Protein AF-A0A9E5YRW7-F1 (afdb_monomer)

Radius of gyration: 14.59 Å; Cα contacts (8 Å, |Δi|>4): 82; chains: 1; bounding box: 37×19×41 Å

Nearest PDB structures (foldseek):
  5fii-assembly1_C  TM=7.457E-01  e=3.513E-02  Homo sapiens
  1u8s-assembly1_B  TM=7.144E-01  e=5.753E-02  Vibrio cholerae
  6xu7-assembly1_CX  TM=6.597E-01  e=4.139E-01  Drosophila melanogaster
  6dzs-assembly1_A  TM=5.804E-01  e=1.857E-01  Mycolicibacterium hassiacum DSM 44199
  6dzs-assembly1_B  TM=5.220E-01  e=1.134E-01  Mycolicibacterium hassiacum DSM 44199

Structure (mmCIF, N/CA/C/O backbone):
data_AF-A0A9E5YRW7-F1
#
_entry.id   AF-A0A9E5YRW7-F1
#
loop_
_atom_site.group_PDB
_atom_site.id
_atom_site.type_symbol
_atom_site.label_atom_id
_atom_site.label_alt_id
_atom_site.label_comp_id
_atom_site.label_asym_id
_atom_site.label_entity_id
_atom_site.label_seq_id
_atom_site.pdbx_PDB_ins_code
_atom_site.Cartn_x
_atom_site.Cartn_y
_atom_site.Cartn_z
_atom_site.occupancy
_atom_site.B_iso_or_equiv
_atom_site.auth_seq_id
_atom_site.auth_comp_id
_atom_site.auth_asym_id
_atom_site.auth_atom_id
_atom_site.pdbx_PDB_model_num
ATOM 1 N N . MET A 1 1 ? -10.965 -7.006 8.951 1.00 84.12 1 MET A N 1
ATOM 2 C CA . MET A 1 1 ? -9.807 -6.737 8.062 1.00 84.12 1 MET A CA 1
ATOM 3 C C . MET A 1 1 ? -10.200 -6.457 6.607 1.00 84.12 1 MET A C 1
ATOM 5 O O . MET A 1 1 ? -10.920 -7.242 5.999 1.00 84.12 1 MET A O 1
ATOM 9 N N . LYS A 1 2 ? -9.721 -5.336 6.053 1.00 89.75 2 LYS A N 1
ATOM 10 C CA . LYS A 1 2 ? -9.821 -4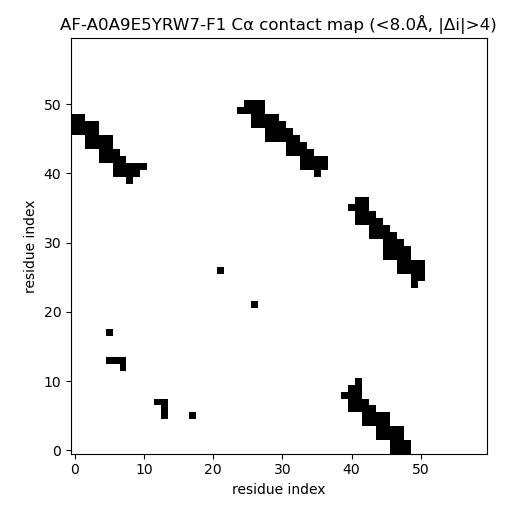.942 4.634 1.00 89.75 2 LYS A CA 1
ATOM 11 C C . LYS A 1 2 ? -8.416 -4.794 4.042 1.00 89.75 2 LYS A C 1
ATOM 13 O O . LYS A 1 2 ? -7.458 -4.646 4.795 1.00 89.75 2 LYS A O 1
ATOM 18 N N . VAL A 1 3 ? -8.295 -4.814 2.714 1.00 91.75 3 VAL A N 1
ATOM 19 C CA . VAL A 1 3 ? -7.033 -4.554 2.002 1.00 91.75 3 VAL A CA 1
ATOM 20 C C . VAL A 1 3 ? -7.209 -3.404 1.015 1.00 91.75 3 VAL A C 1
ATOM 22 O O . VAL A 1 3 ? -8.218 -3.341 0.312 1.00 91.75 3 VAL A O 1
ATOM 25 N N . LYS A 1 4 ? -6.235 -2.494 0.964 1.00 92.19 4 LYS A N 1
ATOM 26 C CA . LYS A 1 4 ? -6.111 -1.473 -0.080 1.00 92.19 4 LYS A CA 1
ATOM 27 C C . LYS A 1 4 ? -4.790 -1.665 -0.811 1.00 92.19 4 LYS A C 1
ATOM 29 O O . LYS A 1 4 ? -3.765 -1.915 -0.182 1.00 92.19 4 LYS A O 1
ATOM 34 N N . ILE A 1 5 ? -4.837 -1.574 -2.135 1.00 93.44 5 ILE A N 1
ATOM 35 C CA . ILE A 1 5 ? -3.681 -1.777 -3.005 1.00 93.44 5 ILE A CA 1
ATOM 36 C C . ILE A 1 5 ? -3.304 -0.433 -3.616 1.00 93.44 5 ILE A C 1
ATOM 38 O O . ILE A 1 5 ? -4.138 0.228 -4.229 1.00 93.44 5 ILE A O 1
ATOM 42 N N . PHE A 1 6 ? -2.041 -0.069 -3.455 1.00 92.06 6 PHE A N 1
ATOM 43 C CA . PHE A 1 6 ? -1.408 1.082 -4.077 1.00 92.06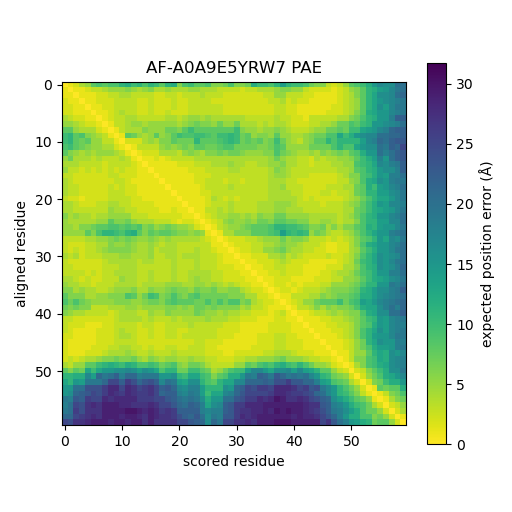 6 PHE A CA 1
ATOM 44 C C . PHE A 1 6 ? -0.445 0.581 -5.141 1.00 92.06 6 PHE A C 1
ATOM 46 O O . PHE A 1 6 ? 0.252 -0.414 -4.926 1.00 92.06 6 PHE A O 1
ATOM 53 N N . ARG A 1 7 ? -0.393 1.264 -6.283 1.00 90.56 7 ARG A N 1
ATOM 54 C CA . ARG A 1 7 ? 0.512 0.916 -7.376 1.00 90.56 7 ARG A CA 1
ATOM 55 C C . ARG A 1 7 ? 1.091 2.176 -7.988 1.00 90.56 7 ARG A C 1
ATOM 57 O O . ARG A 1 7 ? 0.341 3.063 -8.377 1.00 90.56 7 ARG A O 1
ATOM 64 N N . SER A 1 8 ? 2.410 2.224 -8.117 1.00 87.75 8 SER A N 1
ATOM 65 C CA . SER A 1 8 ? 3.095 3.357 -8.729 1.00 87.75 8 SER A CA 1
ATOM 66 C C . SER A 1 8 ? 4.407 2.920 -9.380 1.00 87.75 8 SER A C 1
ATOM 68 O O . SER A 1 8 ? 5.137 2.121 -8.788 1.00 87.75 8 SER A O 1
ATOM 70 N N . PRO A 1 9 ? 4.756 3.475 -10.553 1.00 84.06 9 PRO A N 1
ATOM 71 C CA . PRO A 1 9 ? 6.104 3.358 -11.108 1.00 84.06 9 PRO A CA 1
ATOM 72 C C . PRO A 1 9 ? 7.138 4.183 -10.320 1.00 84.06 9 PRO A C 1
ATOM 74 O O . PRO A 1 9 ? 8.335 4.026 -10.526 1.00 84.06 9 PRO A O 1
ATOM 77 N N . GLN A 1 10 ? 6.700 5.086 -9.434 1.00 82.25 10 GLN A N 1
ATOM 78 C CA . GLN A 1 10 ? 7.569 5.999 -8.691 1.00 82.25 10 GLN A CA 1
ATOM 79 C C . GLN A 1 10 ? 7.361 5.845 -7.180 1.00 82.25 10 GLN A C 1
ATOM 81 O O . GLN A 1 10 ? 6.290 6.165 -6.653 1.00 82.25 10 GLN A O 1
ATOM 86 N N . TYR A 1 11 ? 8.410 5.398 -6.483 1.00 74.06 11 TYR A N 1
ATOM 87 C CA . TYR A 1 11 ? 8.383 5.125 -5.041 1.00 74.06 11 TYR A CA 1
ATOM 88 C C . TYR A 1 11 ? 8.004 6.364 -4.214 1.00 74.06 11 TYR A C 1
ATOM 90 O O . TYR A 1 11 ? 7.145 6.291 -3.346 1.00 74.06 11 TYR A O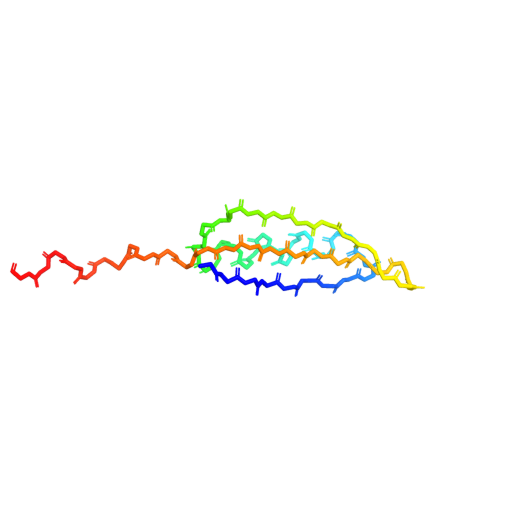 1
ATOM 98 N N . GLY A 1 12 ? 8.559 7.540 -4.523 1.00 76.75 12 GLY A N 1
ATOM 99 C CA . GLY A 1 12 ? 8.275 8.753 -3.740 1.00 76.75 12 GLY A CA 1
ATOM 100 C C . GLY A 1 12 ? 6.799 9.180 -3.745 1.00 76.75 12 GLY A C 1
ATOM 101 O O . GLY A 1 12 ? 6.309 9.738 -2.766 1.00 76.75 12 GLY A O 1
ATOM 102 N N . TYR A 1 13 ? 6.060 8.885 -4.820 1.00 82.50 13 TYR A N 1
ATOM 103 C CA . TYR A 1 13 ? 4.640 9.235 -4.920 1.00 82.50 13 TYR A CA 1
ATOM 104 C C . TYR A 1 13 ? 3.752 8.294 -4.104 1.00 82.50 13 TYR A C 1
ATOM 106 O O . TYR A 1 13 ? 2.787 8.743 -3.488 1.00 82.50 13 TYR A O 1
ATOM 114 N N . ILE A 1 14 ? 4.098 7.004 -4.058 1.00 87.69 14 ILE A N 1
ATOM 115 C CA . ILE A 1 14 ? 3.263 5.989 -3.410 1.00 87.69 14 ILE A CA 1
ATOM 116 C C . ILE A 1 14 ? 3.283 6.118 -1.886 1.00 87.69 14 ILE A C 1
ATOM 118 O O . ILE A 1 14 ? 2.250 5.962 -1.245 1.00 87.69 14 ILE A O 1
ATOM 122 N N . GLU A 1 15 ? 4.427 6.481 -1.305 1.00 85.94 15 GLU A N 1
ATOM 123 C CA . GLU A 1 15 ? 4.568 6.672 0.139 1.00 85.94 15 GLU A CA 1
ATOM 124 C C . GLU A 1 15 ? 3.728 7.859 0.621 1.00 85.94 15 GLU A C 1
ATOM 126 O O . GLU A 1 15 ? 2.994 7.754 1.605 1.00 85.94 15 GLU A O 1
ATOM 131 N N . LYS A 1 16 ? 3.768 8.975 -0.117 1.00 88.75 16 LYS A N 1
ATOM 132 C CA . LYS A 1 16 ? 2.953 10.156 0.184 1.00 88.75 16 LYS A CA 1
ATOM 133 C C . LYS A 1 16 ? 1.457 9.853 0.087 1.00 88.75 16 LYS A C 1
ATOM 135 O O . LYS A 1 16 ? 0.697 10.271 0.956 1.00 88.75 16 LYS A O 1
ATOM 140 N N . GLU A 1 17 ? 1.035 9.120 -0.941 1.00 90.69 17 GLU A N 1
ATOM 141 C CA . GLU A 1 17 ? -0.369 8.737 -1.124 1.00 90.69 17 GLU A CA 1
ATOM 142 C C . GLU A 1 17 ? -0.868 7.829 0.010 1.00 90.69 17 GLU A C 1
ATOM 144 O O . GLU A 1 17 ? -1.954 8.049 0.550 1.00 90.69 17 GLU A O 1
ATOM 149 N N . ILE A 1 18 ? -0.051 6.854 0.419 1.00 90.69 18 ILE A N 1
ATOM 150 C CA . ILE A 1 18 ? -0.359 5.955 1.535 1.00 90.69 18 ILE A CA 1
ATOM 151 C C . ILE A 1 18 ? -0.487 6.744 2.839 1.00 90.69 18 ILE A C 1
ATOM 153 O O . ILE A 1 18 ? -1.493 6.599 3.533 1.00 90.69 18 ILE A O 1
ATOM 157 N N . ASN A 1 19 ? 0.482 7.609 3.150 1.00 87.94 19 ASN A N 1
ATOM 158 C CA . ASN A 1 19 ? 0.478 8.413 4.374 1.00 87.94 19 ASN A CA 1
ATOM 159 C C . ASN A 1 19 ? -0.724 9.364 4.445 1.00 87.94 19 ASN A C 1
ATOM 161 O O . ASN A 1 19 ? -1.390 9.432 5.480 1.00 87.94 19 ASN A O 1
ATOM 165 N N . ASN A 1 20 ? -1.048 10.043 3.341 1.00 90.69 20 ASN A N 1
ATOM 166 C CA . ASN A 1 20 ? -2.238 10.891 3.262 1.00 90.69 20 ASN A CA 1
ATOM 167 C C . ASN A 1 20 ? -3.512 10.071 3.501 1.00 90.69 20 ASN A C 1
ATOM 169 O O . ASN A 1 20 ? -4.339 10.438 4.333 1.00 90.69 20 ASN A O 1
ATOM 173 N N . TRP A 1 21 ? -3.637 8.917 2.840 1.00 90.31 21 TRP A N 1
ATOM 174 C CA . TRP A 1 21 ? -4.797 8.048 3.006 1.00 90.31 21 TRP A CA 1
ATOM 175 C C . TRP A 1 21 ? -4.955 7.543 4.449 1.00 90.31 21 TRP A C 1
ATOM 177 O O . TRP A 1 21 ? -6.071 7.557 4.975 1.00 90.31 21 TRP A O 1
ATOM 187 N N . ILE A 1 22 ? -3.863 7.137 5.106 1.00 87.75 22 ILE A N 1
ATOM 188 C CA . ILE A 1 22 ? -3.879 6.697 6.510 1.00 87.75 22 ILE A CA 1
ATOM 189 C C . ILE A 1 22 ? -4.348 7.829 7.428 1.00 87.75 22 ILE A C 1
ATOM 191 O O . ILE A 1 2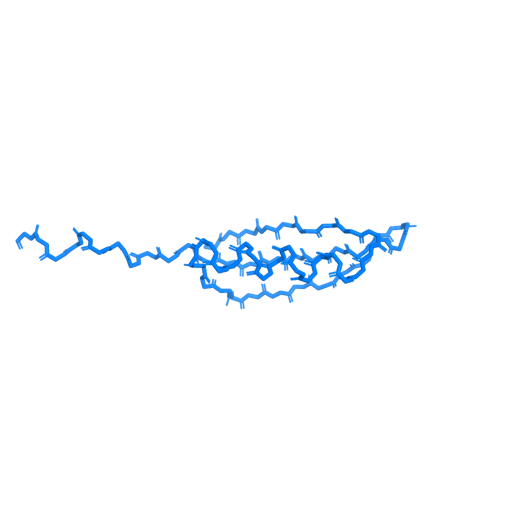2 ? -5.218 7.613 8.274 1.00 87.75 22 ILE A O 1
ATOM 195 N N . SER A 1 23 ? -3.800 9.033 7.234 1.00 85.38 23 SER A N 1
ATOM 196 C CA . SER A 1 23 ? -4.117 10.211 8.045 1.00 85.38 23 SER A CA 1
ATOM 197 C C . SER A 1 23 ? -5.585 10.631 7.913 1.00 85.38 23 SER A C 1
ATOM 199 O O . SER A 1 23 ? -6.252 10.865 8.920 1.00 85.38 23 SER A O 1
ATOM 201 N N . GLU A 1 24 ? -6.118 10.654 6.689 1.00 87.56 24 GLU A N 1
ATOM 202 C CA . GLU A 1 24 ? -7.504 11.053 6.414 1.00 87.56 24 GLU A CA 1
ATOM 203 C C . GLU A 1 24 ? -8.534 10.051 6.945 1.00 87.56 24 GLU A C 1
ATOM 205 O O . GLU A 1 24 ? -9.603 10.440 7.412 1.00 87.56 24 GLU A O 1
ATOM 210 N N . ASN A 1 25 ? -8.230 8.753 6.867 1.00 82.00 25 ASN A N 1
ATOM 211 C CA . ASN A 1 25 ? -9.214 7.705 7.136 1.00 82.00 25 ASN A CA 1
ATOM 212 C C . ASN A 1 25 ? -9.163 7.183 8.574 1.00 82.00 25 ASN A C 1
ATOM 214 O O . ASN A 1 25 ? -9.992 6.341 8.916 1.00 82.00 25 ASN A O 1
ATOM 218 N N . ARG A 1 26 ? -8.212 7.663 9.397 1.00 80.38 26 ARG A N 1
ATOM 219 C CA . ARG A 1 26 ? -7.979 7.189 10.774 1.00 80.38 26 ARG A CA 1
ATOM 220 C C . ARG A 1 26 ? -8.029 5.664 10.841 1.00 80.38 26 ARG A C 1
ATOM 222 O O . ARG A 1 26 ? -8.828 5.083 11.556 1.00 80.38 26 ARG A O 1
ATOM 229 N N . ILE A 1 27 ? -7.247 5.009 9.996 1.00 83.44 27 ILE A N 1
ATOM 230 C CA . ILE A 1 27 ? -7.238 3.549 9.894 1.00 83.44 27 ILE A CA 1
ATOM 231 C C . ILE A 1 27 ? -6.123 2.972 10.750 1.00 83.44 27 ILE A C 1
ATOM 233 O O . ILE A 1 27 ? -5.010 3.497 10.782 1.00 83.44 27 ILE A O 1
ATOM 237 N N . GLU A 1 28 ? -6.402 1.846 11.393 1.00 85.25 28 GLU A N 1
ATOM 238 C CA . GLU A 1 28 ? -5.365 1.083 12.068 1.00 85.25 28 GLU A CA 1
ATOM 239 C C . GLU A 1 28 ? -4.747 0.101 11.068 1.00 85.25 28 GLU A C 1
ATOM 241 O O . GLU A 1 28 ? -5.412 -0.806 10.553 1.00 85.25 28 GLU A O 1
ATOM 246 N N . ILE A 1 29 ? -3.464 0.291 10.765 1.00 88.38 29 ILE A N 1
ATOM 247 C CA . ILE A 1 29 ? -2.727 -0.598 9.869 1.00 88.38 29 ILE A CA 1
ATOM 248 C C . ILE A 1 29 ? -2.331 -1.850 10.641 1.00 88.38 29 ILE A C 1
ATOM 250 O O . ILE A 1 29 ? -1.662 -1.770 11.667 1.00 88.38 29 ILE A O 1
ATOM 254 N N . LYS A 1 30 ? -2.696 -3.017 10.112 1.00 90.75 30 LYS A N 1
ATOM 255 C CA . LYS A 1 30 ? -2.317 -4.312 10.687 1.00 90.75 30 LYS A CA 1
ATOM 256 C C . LYS A 1 30 ? -1.091 -4.897 10.002 1.00 90.75 30 LYS A C 1
ATOM 258 O O . LYS A 1 30 ? -0.250 -5.502 10.656 1.00 90.75 30 LYS A O 1
ATOM 263 N N . PHE A 1 31 ? -0.996 -4.741 8.682 1.00 91.12 31 PHE A N 1
ATOM 264 C CA . PHE A 1 31 ? 0.077 -5.344 7.897 1.00 91.12 31 PHE A CA 1
ATOM 265 C C . PHE A 1 31 ? 0.310 -4.589 6.584 1.00 91.12 31 PHE A C 1
ATOM 267 O O . PHE A 1 31 ? -0.636 -4.100 5.966 1.00 91.12 31 PHE A O 1
ATOM 274 N N . ILE A 1 32 ? 1.568 -4.520 6.140 1.00 91.94 32 ILE A N 1
ATOM 275 C CA . ILE A 1 32 ? 1.969 -3.926 4.859 1.00 91.94 32 ILE A CA 1
ATOM 276 C C . ILE A 1 32 ? 2.854 -4.927 4.118 1.00 91.94 32 ILE A C 1
ATOM 278 O O . ILE A 1 32 ? 3.823 -5.436 4.678 1.00 91.94 32 ILE A O 1
ATOM 282 N N . LYS A 1 33 ? 2.551 -5.177 2.841 1.00 93.56 33 LYS A N 1
ATOM 283 C CA . LYS A 1 33 ? 3.388 -5.982 1.943 1.00 93.56 33 LYS A CA 1
ATOM 284 C C . LYS A 1 33 ? 3.774 -5.169 0.722 1.00 93.56 33 LYS A C 1
ATOM 286 O O . LYS A 1 33 ? 2.908 -4.615 0.050 1.00 93.56 33 LYS A O 1
ATOM 291 N N . GLN A 1 34 ? 5.064 -5.169 0.418 1.00 92.12 34 GLN A N 1
ATOM 292 C CA . GLN A 1 34 ? 5.608 -4.603 -0.808 1.00 92.12 34 GLN A CA 1
ATOM 293 C C . GLN A 1 34 ? 5.900 -5.723 -1.811 1.00 92.12 34 GLN A C 1
ATOM 295 O O . GLN A 1 34 ? 6.310 -6.823 -1.438 1.00 92.12 34 GLN A O 1
ATOM 300 N N . SER A 1 35 ? 5.645 -5.453 -3.083 1.00 93.25 35 SER A N 1
ATOM 301 C CA . SER A 1 35 ? 5.927 -6.354 -4.201 1.00 93.25 35 SER A CA 1
ATOM 302 C C . SER A 1 35 ? 6.125 -5.542 -5.475 1.00 93.25 35 SER A C 1
ATOM 304 O O . SER A 1 35 ? 5.780 -4.364 -5.506 1.00 93.25 35 SER A O 1
ATOM 306 N N . PHE A 1 36 ? 6.653 -6.171 -6.517 1.00 91.38 36 PHE A N 1
ATOM 307 C CA . PHE A 1 36 ? 6.798 -5.566 -7.836 1.00 91.38 36 PHE A CA 1
ATOM 308 C C . PHE A 1 36 ? 6.009 -6.380 -8.855 1.00 91.38 36 PHE A C 1
ATOM 310 O O . PHE A 1 36 ? 5.878 -7.599 -8.711 1.00 91.38 36 PHE A O 1
ATOM 317 N N . ASP A 1 37 ? 5.448 -5.711 -9.857 1.00 88.69 37 ASP A N 1
ATOM 318 C CA . ASP A 1 37 ? 4.848 -6.398 -10.998 1.00 88.69 37 ASP A CA 1
ATOM 319 C C . ASP A 1 37 ? 5.877 -6.675 -12.105 1.00 88.69 37 ASP A C 1
ATOM 321 O O . ASP A 1 37 ? 7.049 -6.332 -11.989 1.00 88.69 37 ASP A O 1
ATOM 325 N N . SER A 1 38 ? 5.437 -7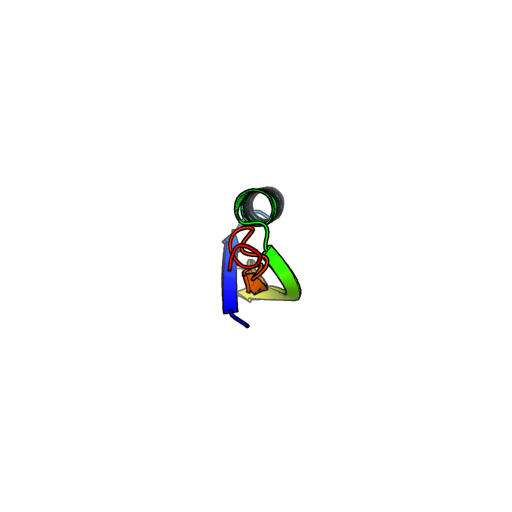.276 -13.213 1.00 88.62 38 SER A N 1
ATOM 326 C CA . SER A 1 38 ? 6.304 -7.588 -14.359 1.00 88.62 38 SER A CA 1
ATOM 327 C C . SER A 1 38 ? 6.867 -6.369 -15.101 1.00 88.62 38 SER A C 1
ATOM 329 O O . SER A 1 38 ? 7.627 -6.541 -16.049 1.00 88.62 38 SER A O 1
ATOM 331 N N . LYS A 1 39 ? 6.477 -5.150 -14.718 1.00 86.00 39 LYS A N 1
ATOM 332 C CA . LYS A 1 39 ? 6.946 -3.886 -15.295 1.00 86.00 39 LYS A CA 1
ATOM 333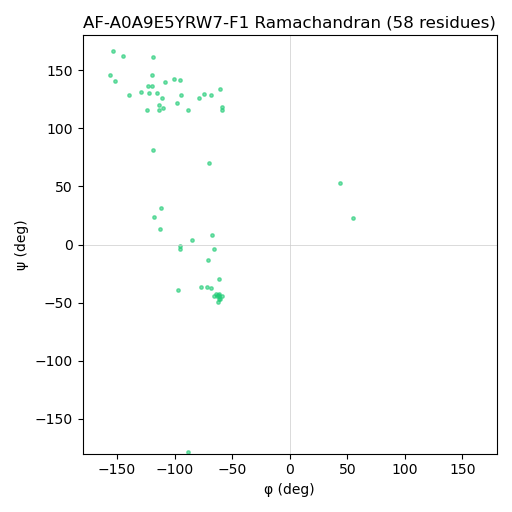 C C . LYS A 1 39 ? 7.666 -3.029 -14.246 1.00 86.00 39 LYS A C 1
ATOM 335 O O . LYS A 1 39 ? 7.663 -1.807 -14.375 1.00 86.00 39 LYS A O 1
ATOM 340 N N . ASP A 1 40 ? 8.191 -3.656 -13.192 1.00 85.19 40 ASP A N 1
ATOM 341 C CA . ASP A 1 40 ? 8.870 -3.005 -12.065 1.00 85.19 40 ASP A CA 1
ATOM 342 C C . ASP A 1 40 ? 8.036 -1.911 -11.366 1.00 85.19 40 ASP A C 1
ATOM 344 O O . ASP A 1 40 ? 8.571 -1.036 -10.685 1.00 85.19 40 ASP A O 1
ATOM 348 N N . ASN A 1 41 ? 6.701 -1.953 -11.476 1.00 88.62 41 ASN A N 1
ATOM 349 C CA . ASN A 1 41 ? 5.853 -1.070 -10.681 1.00 88.62 41 ASN A CA 1
ATOM 350 C C . ASN A 1 41 ? 5.825 -1.574 -9.245 1.00 88.62 41 ASN A C 1
ATOM 352 O O . ASN A 1 41 ? 5.476 -2.733 -9.002 1.00 88.62 41 ASN A O 1
ATOM 356 N N . LEU A 1 42 ? 6.085 -0.680 -8.294 1.00 90.31 42 LEU A N 1
ATOM 357 C CA . LEU A 1 42 ? 5.900 -0.994 -6.889 1.00 90.31 42 LEU A CA 1
ATOM 358 C C . LEU A 1 42 ? 4.406 -1.141 -6.597 1.00 90.31 42 LEU A C 1
ATOM 360 O O . LEU A 1 42 ? 3.598 -0.258 -6.894 1.00 90.31 42 LEU A O 1
ATOM 364 N N . ILE A 1 43 ? 4.062 -2.256 -5.969 1.00 92.19 43 ILE A N 1
ATOM 365 C CA . ILE A 1 43 ? 2.747 -2.558 -5.430 1.00 92.19 43 ILE A CA 1
ATOM 366 C C . ILE A 1 43 ? 2.871 -2.625 -3.912 1.00 92.19 43 ILE A C 1
ATOM 368 O O . ILE A 1 43 ? 3.581 -3.482 -3.380 1.00 92.19 43 ILE A O 1
ATOM 372 N N . ILE A 1 44 ? 2.130 -1.767 -3.214 1.00 93.44 44 ILE A N 1
ATOM 373 C CA . ILE A 1 44 ? 1.994 -1.822 -1.760 1.00 93.44 44 ILE A C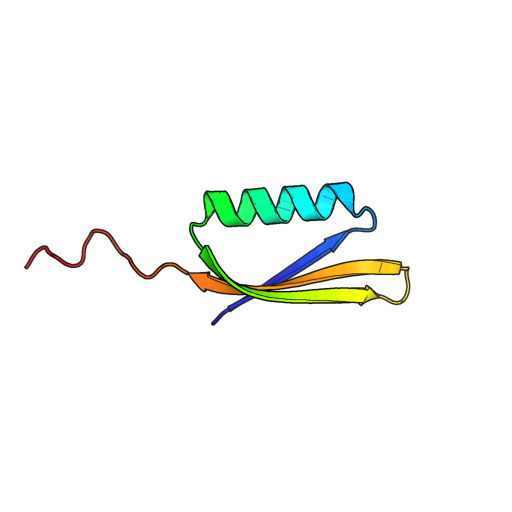A 1
ATOM 374 C C . ILE A 1 44 ? 0.577 -2.255 -1.412 1.00 93.44 44 ILE A C 1
ATOM 376 O O . ILE A 1 44 ? -0.401 -1.584 -1.727 1.00 93.44 44 ILE A O 1
ATOM 380 N N . SER A 1 45 ? 0.473 -3.398 -0.746 1.00 94.44 45 SER A N 1
ATOM 381 C CA . SER A 1 45 ? -0.774 -3.901 -0.182 1.00 94.44 45 SER A CA 1
ATOM 382 C C . SER A 1 45 ? -0.819 -3.544 1.298 1.00 94.44 45 SER A C 1
ATOM 384 O O . SER A 1 45 ? 0.074 -3.931 2.051 1.00 94.44 45 SER A O 1
ATOM 386 N N . VAL A 1 46 ? -1.843 -2.802 1.713 1.00 92.81 46 VAL A N 1
ATOM 387 C CA . VAL A 1 46 ? -2.048 -2.381 3.102 1.00 92.81 46 VAL A CA 1
ATOM 388 C C . VAL A 1 46 ? -3.297 -3.065 3.636 1.00 92.81 46 VAL A C 1
ATOM 390 O O . VAL A 1 46 ? -4.400 -2.826 3.141 1.00 92.81 46 VAL A O 1
ATOM 393 N N . TRP A 1 47 ? -3.132 -3.919 4.644 1.00 94.12 47 TRP A N 1
ATOM 394 C CA . TRP A 1 47 ? -4.230 -4.525 5.387 1.00 94.12 47 TRP A CA 1
ATOM 395 C C . TRP A 1 47 ? -4.508 -3.697 6.626 1.00 94.12 47 TRP A C 1
ATOM 397 O O . TRP A 1 47 ? -3.608 -3.395 7.412 1.00 94.12 47 TRP A O 1
ATOM 407 N N . PHE A 1 48 ? -5.769 -3.340 6.795 1.00 91.50 48 PHE A N 1
ATOM 408 C CA . PHE A 1 48 ? -6.190 -2.397 7.812 1.00 91.50 48 PHE A CA 1
ATOM 409 C C . PHE A 1 48 ? -7.549 -2.775 8.377 1.00 91.50 48 PHE A C 1
ATOM 411 O O . PHE A 1 48 ? -8.328 -3.532 7.776 1.00 91.50 48 PHE A O 1
ATOM 418 N N . GLU A 1 49 ? -7.841 -2.205 9.533 1.00 87.44 49 GLU A N 1
ATOM 419 C CA . GLU A 1 49 ? -9.182 -2.180 10.088 1.00 87.44 49 GLU A CA 1
ATOM 420 C C . GLU A 1 49 ? -9.645 -0.724 10.144 1.00 87.44 49 GLU A C 1
ATOM 422 O O . GLU A 1 49 ? -8.879 0.146 10.566 1.00 87.44 49 GLU A O 1
ATOM 427 N N . PRO A 1 50 ? -10.851 -0.416 9.632 1.00 76.69 50 PRO A N 1
ATOM 428 C CA . PRO A 1 50 ? -11.426 0.894 9.870 1.00 76.69 50 PRO A CA 1
ATOM 429 C C . PRO A 1 50 ? -11.578 1.055 11.378 1.00 76.69 50 PRO A C 1
ATOM 431 O O . PRO A 1 50 ? -12.038 0.128 12.049 1.00 76.69 50 PRO A O 1
ATOM 434 N N . A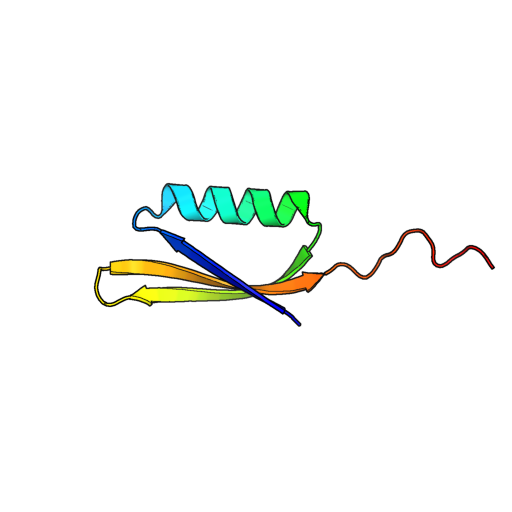SP A 1 51 ?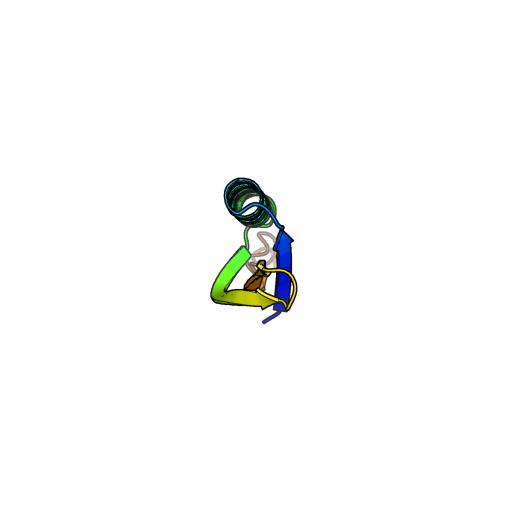 -11.172 2.205 11.901 1.00 70.06 51 ASP A N 1
ATOM 435 C CA . ASP A 1 51 ? -11.338 2.483 13.314 1.00 70.06 51 ASP A CA 1
ATOM 436 C C . ASP A 1 51 ? -12.832 2.401 13.665 1.00 70.06 51 ASP A C 1
ATOM 438 O O . ASP A 1 51 ? -13.682 3.114 13.124 1.00 70.06 51 ASP A O 1
ATOM 442 N N . HIS A 1 52 ? -13.159 1.429 14.514 1.00 58.50 52 HIS A N 1
ATOM 443 C CA . HIS A 1 52 ? -14.508 1.201 15.014 1.00 58.50 52 HIS A CA 1
ATOM 444 C C . HIS A 1 52 ? -14.817 2.070 16.236 1.00 58.50 52 HIS A C 1
ATOM 446 O O . HIS A 1 52 ? -15.922 1.947 16.778 1.00 58.50 52 HIS A O 1
ATOM 452 N N . SER A 1 53 ? -13.905 2.958 16.658 1.00 55.12 53 SER A N 1
ATOM 453 C CA . SER A 1 53 ? -14.184 3.996 17.648 1.00 55.12 53 SER A CA 1
ATOM 454 C C . SER A 1 53 ? -15.109 5.057 17.040 1.00 55.12 53 SER A C 1
ATOM 456 O O . SER A 1 53 ? -14.774 6.199 16.742 1.00 55.12 53 SER A O 1
ATOM 458 N N . SER A 1 54 ? -16.357 4.642 16.833 1.00 46.38 54 SER A N 1
ATOM 459 C CA . SER A 1 54 ? -17.478 5.544 16.681 1.00 46.38 54 SER A CA 1
ATOM 460 C C . SER A 1 54 ? -17.561 6.374 17.965 1.00 46.38 54 SER A C 1
ATOM 462 O O . SER A 1 54 ? -17.825 5.795 19.020 1.00 46.38 54 SER A O 1
ATOM 464 N N . PRO A 1 55 ? -17.422 7.711 17.916 1.00 56.16 55 PRO A N 1
ATOM 465 C CA . PRO A 1 55 ? -17.640 8.559 19.089 1.00 56.16 55 PRO A CA 1
ATOM 466 C C . PRO A 1 55 ? -19.114 8.587 19.550 1.00 56.16 55 PRO A C 1
ATOM 468 O O . PRO A 1 55 ? -19.476 9.383 20.410 1.00 56.16 55 PRO A O 1
ATOM 471 N N . TYR A 1 56 ? -19.986 7.740 18.986 1.00 55.47 56 TYR A N 1
ATOM 472 C CA . TYR A 1 56 ? -21.431 7.737 19.218 1.00 55.47 56 TYR A CA 1
ATOM 473 C C . TYR A 1 56 ? -21.961 6.498 19.957 1.00 55.47 56 TYR A C 1
ATOM 475 O O . TYR A 1 56 ? -23.175 6.298 19.981 1.00 55.47 56 TYR A O 1
ATOM 483 N N . LYS A 1 57 ? -21.109 5.663 20.572 1.00 49.81 57 LYS A N 1
ATOM 484 C CA . LYS A 1 57 ? -21.577 4.465 21.301 1.00 49.81 57 LYS A CA 1
ATOM 485 C C . LYS A 1 57 ? -21.786 4.611 22.815 1.00 49.81 57 LYS A C 1
ATOM 487 O O . LYS A 1 57 ? -22.333 3.686 23.399 1.00 49.81 57 LYS A O 1
ATOM 492 N N . ASP A 1 58 ? -21.520 5.777 23.406 1.00 56.94 58 ASP A N 1
ATOM 493 C CA . ASP A 1 58 ? -21.751 6.048 24.842 1.00 56.94 58 ASP A CA 1
ATOM 494 C C . ASP A 1 58 ? -22.885 7.059 25.104 1.00 56.94 58 ASP A C 1
ATOM 496 O O . ASP A 1 58 ? -22.869 7.825 26.066 1.00 56.94 58 ASP A O 1
ATOM 500 N N . ARG A 1 59 ? -23.903 7.091 24.236 1.00 52.09 59 ARG A N 1
ATOM 501 C CA . ARG A 1 59 ? -25.197 7.710 24.565 1.00 52.09 59 ARG A CA 1
ATOM 502 C C . ARG A 1 59 ? -26.301 6.664 24.495 1.00 52.09 59 ARG A C 1
ATOM 504 O O . ARG A 1 59 ? -27.019 6.594 23.497 1.00 52.09 59 ARG A O 1
ATOM 511 N N . LYS A 1 60 ? -26.449 5.873 25.554 1.00 48.38 60 LYS A N 1
ATOM 512 C CA . LYS A 1 60 ? -27.753 5.344 25.955 1.00 48.38 60 LYS A CA 1
ATOM 513 C C . LYS A 1 60 ? -27.784 4.984 27.427 1.00 48.38 60 LYS A C 1
ATOM 515 O O . LYS A 1 60 ? -26.807 4.359 27.882 1.00 48.38 60 LYS A O 1
#

Foldseek 3Di:
DDKDKFKALDPVVRVVVVVVVCVVQVWAWDDWDWDADPVRIIMIMTDTDRPPPPVPPPDD

Secondary structure (DSSP, 8-state):
-EEEEEEES-HHHHHHHHHHHHHHHTEEEEEEEEEE-TT--EEEEEEEEE----TTSS--

Mean predicted aligned error: 7.52 Å

Solvent-accessible surface area (backbone atoms only — not comparable to full-atom values): 3699 Å² total; per-residue (Å²): 127,48,76,48,78,46,77,33,84,45,70,79,59,47,55,53,54,50,53,52,52,42,66,77,61,55,46,47,76,76,47,78,46,79,49,65,51,100,80,68,27,43,33,41,39,39,32,28,37,75,61,78,82,58,93,72,77,86,79,127

pLDDT: mean 82.62, std 13.36, range [46.38, 94.44]

Sequence (60 aa):
MKVKIFRSPQYGYIEKEINNWISENRIEIKFIKQSFDSKDNLIISVWFEPDHSSPYKDRK